Protein AF-A0AAV5ESF6-F1 (afdb_monomer_lite)

Structure (mmCIF, N/CA/C/O backbone):
data_AF-A0AAV5ESF6-F1
#
_entry.id   AF-A0AAV5ESF6-F1
#
loop_
_atom_site.group_PDB
_atom_site.id
_atom_site.type_symbol
_atom_site.label_atom_id
_atom_site.label_alt_id
_atom_site.label_comp_id
_atom_site.label_asym_id
_atom_site.label_entity_id
_atom_site.label_seq_id
_atom_site.pdbx_PDB_ins_code
_atom_site.Cartn_x
_atom_site.Cartn_y
_atom_site.Cartn_z
_atom_site.occupancy
_atom_site.B_iso_or_equiv
_atom_site.auth_seq_id
_atom_site.auth_comp_id
_atom_site.auth_asym_id
_atom_site.auth_atom_id
_atom_site.pdbx_PDB_model_num
ATOM 1 N N . MET A 1 1 ? -1.663 -29.206 -6.166 1.00 37.50 1 MET A N 1
ATOM 2 C CA . MET A 1 1 ? -1.465 -28.092 -5.214 1.00 37.50 1 MET A CA 1
ATOM 3 C C . MET A 1 1 ? -2.730 -27.251 -5.245 1.00 37.50 1 MET A C 1
ATOM 5 O O . MET A 1 1 ? -2.998 -26.616 -6.254 1.00 37.50 1 MET A O 1
ATOM 9 N N . THR A 1 2 ? -3.575 -27.359 -4.222 1.00 39.34 2 THR A N 1
ATOM 10 C CA . THR A 1 2 ? -4.910 -26.741 -4.220 1.00 39.34 2 THR A CA 1
ATOM 11 C C . THR A 1 2 ? -4.822 -25.402 -3.503 1.00 39.34 2 THR A C 1
ATOM 13 O O . THR A 1 2 ? -4.558 -25.364 -2.302 1.00 39.34 2 THR A O 1
ATOM 16 N N . ILE A 1 3 ? -5.004 -24.303 -4.236 1.00 45.78 3 ILE A N 1
ATOM 17 C CA . ILE A 1 3 ? -5.031 -22.955 -3.662 1.00 45.78 3 ILE A CA 1
ATOM 18 C C . ILE A 1 3 ? -6.318 -22.844 -2.838 1.00 45.78 3 ILE A C 1
ATOM 20 O O . ILE A 1 3 ? -7.421 -22.816 -3.382 1.00 45.78 3 ILE A O 1
ATOM 24 N N . ARG A 1 4 ? -6.192 -22.842 -1.506 1.00 52.59 4 ARG A N 1
ATOM 25 C CA . ARG A 1 4 ? -7.323 -22.590 -0.607 1.00 52.59 4 ARG A CA 1
ATOM 26 C C . ARG A 1 4 ? -7.610 -21.093 -0.665 1.00 52.59 4 ARG A C 1
ATOM 28 O O . ARG A 1 4 ? -6.815 -20.299 -0.175 1.00 52.59 4 ARG A O 1
ATOM 35 N N . SER A 1 5 ? -8.728 -20.713 -1.284 1.00 53.88 5 SER A N 1
ATOM 36 C CA . SER A 1 5 ? -9.251 -19.349 -1.181 1.00 53.88 5 SER A CA 1
ATOM 37 C C . SER A 1 5 ? -9.372 -18.986 0.300 1.00 53.88 5 SER A C 1
ATOM 39 O O . SER A 1 5 ? -9.896 -19.781 1.083 1.00 53.88 5 SER A O 1
ATOM 41 N N . ALA A 1 6 ? -8.910 -17.793 0.679 1.00 60.91 6 ALA A N 1
ATOM 42 C CA . ALA A 1 6 ? -8.931 -17.247 2.040 1.00 60.91 6 ALA A CA 1
ATOM 43 C C . ALA A 1 6 ? -10.343 -17.105 2.653 1.00 60.91 6 ALA A C 1
ATOM 45 O O . ALA A 1 6 ? -10.512 -16.483 3.696 1.00 60.91 6 ALA A O 1
ATOM 46 N N . ARG A 1 7 ? -11.378 -17.645 1.995 1.00 64.06 7 ARG A N 1
ATOM 47 C CA . ARG A 1 7 ? -12.778 -17.649 2.427 1.00 64.06 7 ARG A CA 1
ATOM 48 C C . ARG A 1 7 ? -13.351 -16.245 2.686 1.00 64.06 7 ARG A C 1
ATOM 50 O O . ARG A 1 7 ? -14.373 -16.127 3.348 1.00 64.06 7 ARG A O 1
ATOM 57 N N . GLY A 1 8 ? -12.717 -15.210 2.126 1.00 62.19 8 GLY A N 1
ATOM 58 C CA . GLY A 1 8 ? -13.105 -13.807 2.283 1.00 62.19 8 GLY A CA 1
ATOM 59 C C . GLY A 1 8 ? -12.533 -13.112 3.521 1.00 62.19 8 GLY A C 1
ATOM 60 O O . GLY A 1 8 ? -12.960 -12.004 3.822 1.00 62.19 8 GLY A O 1
ATOM 61 N N . ASP A 1 9 ? -11.589 -13.728 4.238 1.00 75.31 9 ASP A N 1
ATOM 62 C CA . ASP A 1 9 ? -10.937 -13.078 5.374 1.00 75.31 9 ASP A CA 1
ATOM 63 C C . ASP A 1 9 ? -9.974 -11.981 4.887 1.00 75.31 9 ASP A C 1
ATOM 65 O O . ASP A 1 9 ? -8.903 -12.254 4.333 1.00 75.31 9 ASP A O 1
ATOM 69 N N . SER A 1 10 ? -10.375 -10.726 5.100 1.00 68.69 10 SER A N 1
ATOM 70 C CA . SER A 1 10 ? -9.618 -9.525 4.738 1.00 68.69 10 SER A CA 1
ATOM 71 C C . SER A 1 10 ? -8.212 -9.500 5.339 1.00 68.69 10 SER A C 1
ATOM 73 O O . SER A 1 10 ? -7.296 -8.952 4.730 1.00 68.69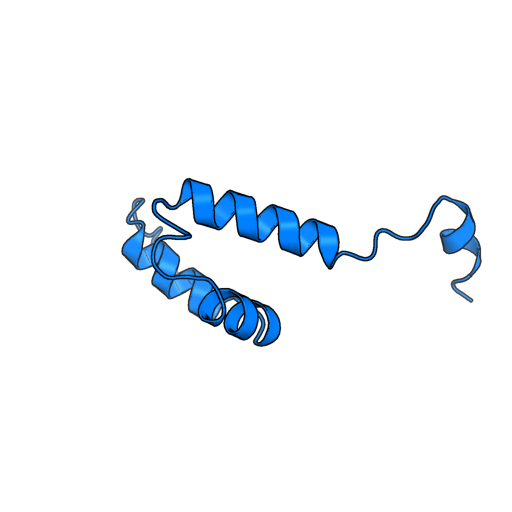 10 SER A O 1
ATOM 75 N N . TYR A 1 11 ? -8.014 -10.108 6.510 1.00 69.06 11 TYR A N 1
ATOM 76 C CA . TYR A 1 11 ? -6.714 -10.174 7.170 1.00 69.06 11 TYR A CA 1
ATOM 77 C C . TYR A 1 11 ? -5.778 -11.139 6.438 1.00 69.06 11 TYR A C 1
ATOM 79 O O . TYR A 1 11 ? -4.614 -10.831 6.178 1.00 69.06 11 TYR A O 1
ATOM 87 N N . VAL A 1 12 ? -6.297 -12.296 6.022 1.00 71.06 12 VAL A N 1
ATOM 88 C CA . VAL A 1 12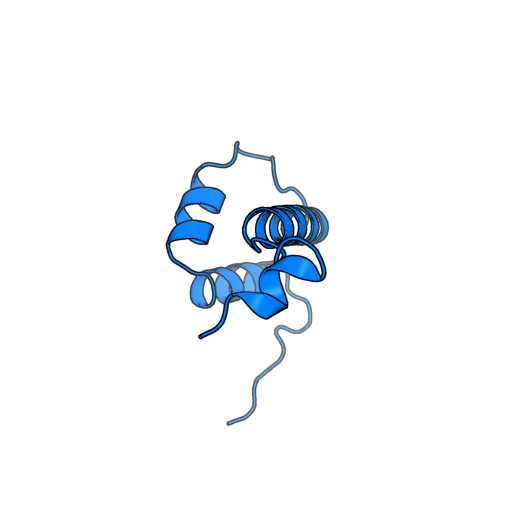 ? -5.542 -13.267 5.215 1.00 71.06 12 VAL A CA 1
ATOM 89 C C . VAL A 1 12 ? -5.222 -12.690 3.835 1.00 71.06 12 VAL A C 1
ATOM 91 O O . VAL A 1 12 ? -4.100 -12.843 3.350 1.00 71.06 12 VAL A O 1
ATOM 94 N N . MET A 1 13 ? -6.166 -11.973 3.219 1.00 72.44 13 MET A N 1
ATOM 95 C CA . MET A 1 13 ? -5.938 -11.294 1.941 1.00 72.44 13 MET A CA 1
ATOM 96 C C . MET A 1 13 ? -4.889 -10.176 2.049 1.00 72.44 13 MET A C 1
ATOM 98 O O . MET A 1 13 ? -4.044 -10.067 1.163 1.00 72.44 13 MET A O 1
ATOM 102 N N . ALA A 1 14 ? -4.870 -9.404 3.140 1.00 70.56 14 ALA A N 1
ATOM 103 C CA . ALA A 1 14 ? -3.854 -8.373 3.386 1.00 70.56 14 ALA A CA 1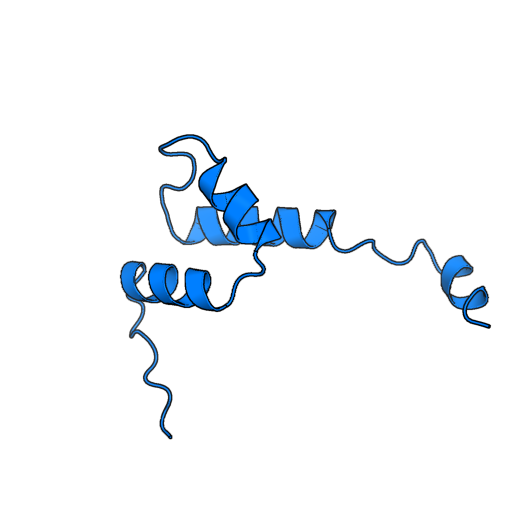
ATOM 104 C C . ALA A 1 14 ? -2.446 -8.957 3.606 1.00 70.56 14 ALA A C 1
ATOM 106 O O . ALA A 1 14 ? -1.448 -8.396 3.151 1.00 70.56 14 ALA A O 1
ATOM 107 N N . ASN A 1 15 ? -2.340 -10.122 4.241 1.00 72.38 15 ASN A N 1
ATOM 108 C CA . ASN A 1 15 ? -1.053 -10.809 4.370 1.00 72.38 15 ASN A CA 1
ATOM 109 C C . ASN A 1 15 ? -0.570 -11.372 3.028 1.00 72.38 15 ASN A C 1
ATOM 111 O O . ASN A 1 15 ? 0.615 -11.309 2.715 1.00 72.38 15 ASN A O 1
ATOM 115 N N . TYR A 1 16 ? -1.483 -11.892 2.207 1.00 74.38 16 TYR A N 1
ATOM 116 C CA . TYR A 1 16 ? -1.129 -12.439 0.900 1.00 74.38 16 TYR A CA 1
ATOM 117 C C . TYR A 1 16 ? -0.764 -11.353 -0.116 1.00 74.38 16 TYR A C 1
ATOM 119 O O . TYR A 1 16 ? 0.191 -11.519 -0.876 1.00 74.38 16 TYR A O 1
ATOM 127 N N . ILE A 1 17 ? -1.486 -10.226 -0.115 1.00 71.12 17 ILE A N 1
ATOM 128 C CA . ILE A 1 17 ? -1.201 -9.116 -1.032 1.00 71.12 17 ILE A CA 1
ATOM 129 C C . ILE A 1 17 ? 0.209 -8.589 -0.784 1.00 71.12 17 ILE A C 1
ATOM 131 O O . ILE A 1 17 ? 0.980 -8.439 -1.719 1.00 71.12 17 ILE A O 1
ATOM 135 N N . SER A 1 18 ? 0.600 -8.479 0.482 1.00 67.56 18 SER A N 1
ATOM 136 C CA . SER A 1 18 ? 1.951 -8.122 0.897 1.00 67.56 18 SER A CA 1
ATOM 137 C C . SER A 1 18 ? 3.030 -9.037 0.290 1.00 67.56 18 SER A C 1
ATOM 139 O O . SER A 1 18 ? 4.117 -8.584 -0.029 1.00 67.56 18 SER A O 1
ATOM 141 N N . ILE A 1 19 ? 2.757 -10.318 0.047 1.00 72.19 19 ILE A N 1
ATOM 142 C CA . ILE A 1 19 ? 3.737 -11.230 -0.573 1.00 72.19 19 ILE A CA 1
ATOM 143 C C . ILE A 1 19 ? 3.814 -11.037 -2.098 1.00 72.19 19 ILE A C 1
ATOM 145 O O . ILE A 1 19 ? 4.849 -11.291 -2.706 1.00 72.19 19 ILE A O 1
ATOM 149 N N . CYS A 1 20 ? 2.723 -10.592 -2.722 1.00 74.44 20 CYS A N 1
ATOM 150 C CA . CYS A 1 20 ? 2.609 -10.462 -4.177 1.00 74.44 20 CYS A CA 1
ATOM 151 C C . CYS A 1 20 ? 3.007 -9.079 -4.709 1.00 74.44 20 CYS A C 1
ATOM 153 O O . CYS A 1 20 ? 3.065 -8.891 -5.923 1.00 74.44 20 CYS A O 1
ATOM 155 N N . LEU A 1 21 ? 3.205 -8.100 -3.826 1.00 74.69 21 LEU A N 1
ATOM 156 C CA . LEU A 1 21 ? 3.458 -6.718 -4.208 1.00 74.69 21 LEU A CA 1
ATOM 157 C C . LEU A 1 21 ? 4.943 -6.456 -4.466 1.00 74.69 21 LEU A C 1
ATOM 159 O O . LEU A 1 21 ? 5.812 -6.886 -3.711 1.00 74.69 21 LEU A O 1
ATOM 163 N N . ASP A 1 22 ? 5.205 -5.686 -5.522 1.00 77.88 22 ASP A N 1
ATOM 164 C CA . ASP A 1 22 ? 6.527 -5.150 -5.831 1.00 77.88 22 ASP A CA 1
ATOM 165 C C . ASP A 1 22 ? 7.059 -4.301 -4.652 1.00 77.88 22 ASP A C 1
ATOM 167 O O . ASP A 1 22 ? 6.267 -3.595 -4.007 1.00 77.88 22 ASP A O 1
ATOM 171 N N . PRO A 1 23 ? 8.376 -4.320 -4.363 1.00 80.75 23 PRO A N 1
ATOM 172 C CA . PRO A 1 23 ? 8.982 -3.494 -3.319 1.00 80.75 23 PRO A CA 1
ATOM 173 C C . PRO A 1 23 ? 8.574 -2.012 -3.361 1.00 80.75 23 PRO A C 1
ATOM 175 O O . PRO A 1 23 ? 8.397 -1.396 -2.308 1.00 80.75 23 PRO A O 1
ATOM 178 N N . ALA A 1 24 ? 8.363 -1.436 -4.548 1.00 78.75 24 ALA A N 1
ATOM 179 C CA . ALA A 1 24 ? 7.913 -0.052 -4.699 1.00 78.75 24 ALA A CA 1
ATOM 180 C C . ALA A 1 24 ? 6.494 0.172 -4.149 1.00 78.75 24 ALA A C 1
ATOM 182 O O . ALA A 1 24 ? 6.225 1.189 -3.504 1.00 78.75 24 ALA A O 1
ATOM 183 N N . ILE A 1 25 ? 5.592 -0.792 -4.351 1.00 79.50 25 ILE A N 1
ATOM 184 C CA . ILE A 1 25 ? 4.218 -0.723 -3.837 1.00 79.50 25 ILE A CA 1
ATOM 185 C C . ILE A 1 25 ? 4.217 -0.915 -2.317 1.00 79.50 25 ILE A C 1
ATOM 187 O O . ILE A 1 25 ? 3.441 -0.272 -1.615 1.00 79.50 25 ILE A O 1
ATOM 191 N N . TRP A 1 26 ? 5.127 -1.732 -1.789 1.00 80.75 26 TRP A N 1
ATOM 192 C CA . TRP A 1 26 ? 5.334 -1.887 -0.348 1.00 80.75 26 TRP A CA 1
ATOM 193 C C . TRP A 1 26 ? 5.779 -0.594 0.337 1.00 80.75 26 TRP A C 1
ATOM 195 O O . TRP A 1 26 ? 5.210 -0.194 1.356 1.00 80.75 26 TRP A O 1
ATOM 205 N N . ILE A 1 27 ? 6.773 0.087 -0.238 1.00 84.50 27 ILE A N 1
ATOM 206 C CA . ILE A 1 27 ? 7.251 1.381 0.266 1.00 84.50 27 ILE A CA 1
ATOM 207 C C . ILE A 1 27 ? 6.107 2.394 0.249 1.00 84.50 27 ILE A C 1
ATOM 209 O O . ILE A 1 27 ? 5.856 3.053 1.257 1.00 84.50 27 ILE A O 1
ATOM 213 N N . TRP A 1 28 ? 5.352 2.462 -0.849 1.00 85.94 28 TRP A N 1
ATOM 214 C CA . TRP A 1 28 ? 4.166 3.310 -0.917 1.00 85.94 28 TRP A CA 1
ATOM 215 C C . TRP A 1 28 ? 3.148 2.971 0.184 1.00 85.94 28 TRP A C 1
ATOM 217 O O . TRP A 1 28 ? 2.713 3.868 0.907 1.00 85.94 28 TRP A O 1
ATOM 227 N N . LEU A 1 29 ? 2.805 1.694 0.358 1.00 83.38 29 LEU A N 1
ATOM 228 C CA . LEU A 1 29 ? 1.803 1.253 1.328 1.00 83.38 29 LEU A CA 1
ATOM 229 C C . LEU A 1 29 ? 2.195 1.643 2.761 1.00 83.38 29 LEU A C 1
ATOM 231 O O . LEU A 1 29 ? 1.360 2.129 3.519 1.00 83.38 29 LEU A O 1
ATOM 235 N N . THR A 1 30 ? 3.472 1.482 3.114 1.00 83.50 30 THR A N 1
ATOM 236 C CA . THR A 1 30 ? 4.006 1.867 4.436 1.00 83.50 30 THR A CA 1
ATOM 237 C C . THR A 1 30 ? 4.142 3.379 4.632 1.00 83.50 30 THR A C 1
ATOM 239 O O . THR A 1 30 ? 4.165 3.839 5.771 1.00 83.50 30 THR A O 1
ATOM 242 N N . SER A 1 31 ? 4.190 4.160 3.548 1.00 86.81 31 SER A N 1
ATOM 243 C CA . SER A 1 31 ? 4.229 5.630 3.595 1.00 86.81 31 SER A CA 1
ATOM 244 C C . SER A 1 31 ? 2.859 6.279 3.828 1.00 86.81 31 SER A C 1
ATOM 246 O O . SER A 1 31 ? 2.775 7.486 4.062 1.00 86.81 31 SER A O 1
ATOM 248 N N . LEU A 1 32 ? 1.776 5.499 3.760 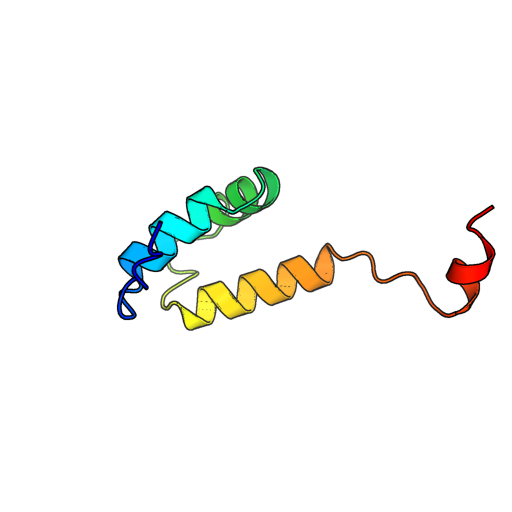1.00 85.06 32 LEU A N 1
ATOM 249 C CA . LEU A 1 32 ? 0.426 6.012 3.947 1.00 85.06 32 LEU A CA 1
ATOM 250 C C . LEU A 1 32 ? 0.164 6.433 5.407 1.00 85.06 32 LEU A C 1
ATOM 252 O O . LEU A 1 32 ? 0.603 5.756 6.340 1.00 85.06 32 LEU A O 1
ATOM 256 N N . PRO A 1 33 ? -0.626 7.500 5.637 1.00 86.25 33 PRO A N 1
ATOM 257 C CA . PRO A 1 33 ? -1.067 7.867 6.978 1.00 86.25 33 PRO A CA 1
ATOM 258 C C . PRO A 1 33 ? -1.828 6.725 7.664 1.00 86.25 33 PRO A C 1
ATOM 260 O O . PRO A 1 33 ? -2.586 5.992 7.014 1.00 86.25 33 PRO A O 1
ATOM 263 N N . LYS A 1 34 ? -1.685 6.611 8.992 1.00 78.00 34 LYS A N 1
ATOM 264 C CA . LYS A 1 34 ? -2.552 5.739 9.800 1.00 78.00 34 LYS A CA 1
ATOM 265 C C . LYS A 1 34 ? -4.019 6.091 9.535 1.00 78.00 34 LYS A C 1
ATOM 267 O O . LYS A 1 34 ? -4.350 7.260 9.385 1.00 78.00 34 LYS A O 1
ATOM 272 N N . GLU A 1 35 ? -4.863 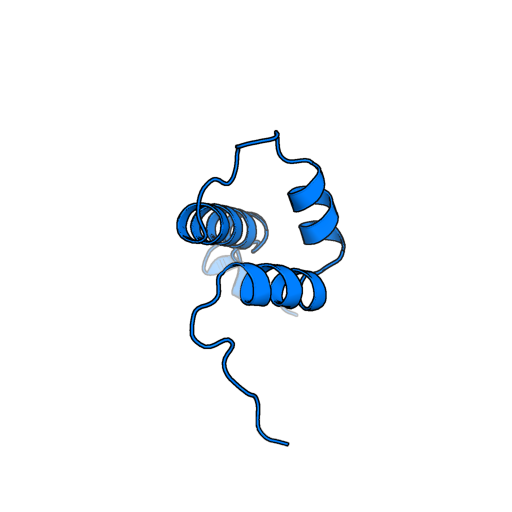5.063 9.451 1.00 78.19 35 GLU A N 1
ATOM 273 C CA . GLU A 1 35 ? -6.302 5.166 9.143 1.00 78.19 35 GLU A CA 1
ATOM 274 C C . GLU A 1 35 ? -6.658 5.610 7.714 1.00 78.19 35 GLU A C 1
ATOM 276 O O . GLU A 1 35 ? -7.828 5.780 7.389 1.00 78.19 35 GLU A O 1
ATOM 281 N N . SER A 1 36 ? -5.686 5.723 6.805 1.00 79.06 36 SER A N 1
ATOM 282 C CA . SER A 1 36 ? -5.976 5.993 5.386 1.00 79.06 36 SER A CA 1
ATOM 283 C C . SER A 1 36 ? -6.648 4.822 4.651 1.00 79.06 36 SER A C 1
ATOM 285 O O . SER A 1 36 ? -7.218 5.018 3.576 1.00 79.06 36 SER A O 1
ATOM 287 N N . ILE A 1 37 ? -6.571 3.613 5.214 1.00 82.62 37 ILE A N 1
ATOM 288 C CA . ILE A 1 37 ? -7.223 2.392 4.739 1.00 82.62 37 ILE A CA 1
ATOM 289 C C . ILE A 1 37 ? -8.021 1.832 5.916 1.00 82.62 37 ILE A C 1
ATOM 291 O O . ILE A 1 37 ? -7.444 1.285 6.855 1.00 82.62 37 ILE A O 1
ATOM 295 N N . THR A 1 38 ? -9.342 1.982 5.876 1.00 83.94 38 THR A N 1
ATOM 296 C CA . THR A 1 38 ? -10.253 1.489 6.924 1.00 83.94 38 THR A CA 1
ATOM 297 C C . THR A 1 38 ? -11.019 0.243 6.483 1.00 83.94 38 THR A C 1
ATOM 299 O O . THR A 1 38 ? -11.604 -0.455 7.311 1.00 83.94 38 THR A O 1
ATOM 302 N N . SER A 1 39 ? -10.980 -0.083 5.188 1.00 83.62 39 SER A N 1
ATOM 303 C CA . SER A 1 39 ? -11.607 -1.269 4.615 1.00 83.62 39 SER A CA 1
ATOM 304 C C . SER A 1 39 ? -10.785 -1.868 3.469 1.00 83.62 39 SER A C 1
ATOM 306 O O . SER A 1 39 ? -9.961 -1.200 2.839 1.00 83.62 39 SER A O 1
ATOM 308 N N . TRP A 1 40 ? -11.059 -3.135 3.139 1.00 79.69 40 TRP A N 1
ATOM 309 C CA . TRP A 1 40 ? -10.498 -3.782 1.945 1.00 79.69 40 TRP A CA 1
ATOM 310 C C . TRP A 1 40 ? -10.869 -3.037 0.651 1.00 79.69 40 TRP A C 1
ATOM 312 O O . TRP A 1 40 ? -10.077 -2.977 -0.286 1.00 79.69 40 TRP A O 1
ATOM 322 N N . GLY A 1 41 ? -12.057 -2.423 0.612 1.00 84.56 41 GLY A N 1
ATOM 323 C CA . GLY A 1 41 ? -12.504 -1.607 -0.516 1.00 84.56 41 GLY A CA 1
ATOM 324 C C . GLY A 1 41 ? -11.638 -0.364 -0.730 1.00 84.56 41 GLY A C 1
ATOM 325 O O . GLY A 1 41 ? -11.320 -0.037 -1.874 1.00 84.56 41 GLY A O 1
ATOM 326 N N . ASP A 1 42 ? -11.201 0.287 0.350 1.00 85.19 42 ASP A N 1
ATOM 327 C CA . ASP A 1 42 ? -10.333 1.469 0.273 1.00 85.19 42 ASP A CA 1
ATOM 328 C C . ASP A 1 42 ? -8.921 1.111 -0.185 1.00 85.19 42 ASP A C 1
ATOM 330 O O . ASP A 1 42 ? -8.347 1.825 -1.010 1.00 85.19 42 ASP A O 1
ATOM 334 N N . LEU A 1 43 ? -8.390 -0.025 0.287 1.00 84.25 43 LEU A N 1
ATOM 335 C CA . LEU A 1 43 ? -7.125 -0.569 -0.209 1.00 84.25 43 LEU A CA 1
ATOM 336 C C . LEU A 1 43 ? -7.214 -0.827 -1.715 1.00 84.25 43 LEU A C 1
ATOM 338 O O . LEU A 1 43 ? -6.374 -0.336 -2.465 1.00 84.25 43 LEU A O 1
ATOM 342 N N . ASN A 1 44 ? -8.250 -1.545 -2.163 1.00 85.06 44 ASN A N 1
ATOM 343 C CA . ASN A 1 44 ? -8.434 -1.874 -3.576 1.00 85.06 44 ASN A CA 1
ATOM 344 C C . ASN A 1 44 ? -8.519 -0.618 -4.449 1.00 85.06 44 ASN A C 1
ATOM 346 O O . ASN A 1 44 ? -7.875 -0.554 -5.494 1.00 85.06 44 ASN A O 1
ATOM 350 N N . ARG A 1 45 ? -9.278 0.399 -4.018 1.00 87.56 45 ARG A N 1
ATOM 351 C CA . ARG A 1 45 ? -9.418 1.655 -4.768 1.00 87.56 45 ARG A CA 1
ATOM 352 C C . ARG A 1 45 ? -8.072 2.363 -4.933 1.00 87.56 45 ARG A C 1
ATOM 354 O O . ARG A 1 45 ? -7.695 2.676 -6.058 1.00 87.56 45 ARG A O 1
ATOM 361 N N . LYS A 1 46 ? -7.326 2.551 -3.841 1.00 87.12 46 LYS A N 1
ATOM 362 C CA . LYS A 1 46 ? -6.009 3.214 -3.868 1.00 87.12 46 LYS A CA 1
ATOM 363 C C . LYS A 1 46 ? -4.989 2.450 -4.711 1.00 87.12 46 LYS A C 1
ATOM 365 O O . LYS A 1 46 ? -4.200 3.052 -5.432 1.00 87.12 46 LYS A O 1
ATOM 370 N N . LEU A 1 47 ? -5.015 1.121 -4.635 1.00 84.12 47 LEU A N 1
ATOM 371 C CA . LEU A 1 47 ? -4.108 0.261 -5.390 1.00 84.12 47 LEU A CA 1
ATOM 372 C C . LEU A 1 47 ? -4.389 0.362 -6.898 1.00 84.12 47 LEU A C 1
ATOM 374 O O . LEU A 1 47 ? -3.454 0.499 -7.683 1.00 84.12 47 LEU A O 1
ATOM 378 N N . ILE A 1 48 ? -5.665 0.398 -7.301 1.00 85.00 48 ILE A N 1
ATOM 379 C CA . ILE A 1 48 ? -6.069 0.645 -8.695 1.00 85.00 48 ILE A CA 1
ATOM 380 C C . ILE A 1 48 ? -5.620 2.033 -9.164 1.00 85.00 48 ILE A C 1
ATOM 382 O O . ILE A 1 48 ? -5.049 2.137 -10.247 1.00 85.00 48 ILE A O 1
ATOM 386 N N . GLU A 1 49 ? -5.839 3.084 -8.370 1.00 85.75 49 GLU A N 1
ATOM 387 C CA . GLU A 1 49 ? -5.427 4.457 -8.711 1.00 85.75 49 GLU A CA 1
ATOM 388 C C . GLU A 1 49 ? -3.918 4.551 -8.970 1.00 85.75 49 GLU A C 1
ATOM 390 O O . GLU A 1 49 ? -3.479 5.159 -9.945 1.00 85.75 49 GLU A O 1
ATOM 395 N N . ILE A 1 50 ? -3.108 3.893 -8.142 1.00 83.38 50 ILE A N 1
ATOM 396 C CA . ILE A 1 50 ? -1.648 3.911 -8.285 1.00 83.38 50 ILE A CA 1
ATOM 397 C C . ILE A 1 50 ? -1.185 3.050 -9.433 1.00 83.38 50 ILE A C 1
ATOM 399 O O . ILE A 1 50 ? -0.282 3.449 -10.164 1.00 83.38 50 ILE A O 1
ATOM 403 N N . PHE A 1 51 ? -1.808 1.894 -9.634 1.00 79.56 51 PHE A N 1
ATOM 404 C CA . PHE A 1 51 ? -1.511 1.075 -10.795 1.00 79.56 51 PHE A CA 1
ATOM 405 C C . PHE A 1 51 ? -1.841 1.827 -12.088 1.00 79.56 51 PHE A C 1
ATOM 407 O O . PHE A 1 51 ? -1.057 1.794 -13.027 1.00 79.56 51 PHE A O 1
ATOM 414 N N . GLN A 1 52 ? -2.942 2.581 -12.126 1.00 81.69 52 GLN A N 1
ATOM 415 C CA . GLN A 1 52 ? -3.285 3.451 -13.254 1.00 81.69 52 GLN A CA 1
ATOM 416 C C . GLN A 1 52 ? -2.297 4.608 -13.436 1.00 81.69 52 GLN A C 1
ATOM 418 O O . GLN A 1 52 ? -1.975 4.940 -14.572 1.00 81.69 52 GLN A O 1
ATOM 423 N N . ALA A 1 53 ? -1.806 5.206 -12.349 1.00 77.81 53 ALA A N 1
ATOM 424 C CA . ALA A 1 53 ? -0.823 6.288 -12.409 1.00 77.81 53 ALA A CA 1
ATOM 425 C C . ALA A 1 53 ? 0.582 5.808 -12.821 1.00 77.81 53 ALA A C 1
ATOM 427 O O . ALA A 1 53 ? 1.317 6.539 -13.479 1.00 77.81 53 ALA A O 1
ATOM 428 N N . THR A 1 54 ? 0.961 4.587 -12.432 1.00 73.00 54 THR A N 1
ATOM 429 C CA . THR A 1 54 ? 2.272 3.978 -12.732 1.00 73.00 54 THR A CA 1
ATOM 430 C C . THR A 1 54 ? 2.290 3.217 -14.051 1.00 73.00 54 THR A C 1
ATOM 432 O O . THR A 1 54 ? 3.339 3.128 -14.690 1.00 73.00 54 THR A O 1
ATOM 435 N N . CYS A 1 55 ? 1.140 2.715 -14.507 1.00 69.19 55 CYS A N 1
ATOM 436 C CA . CYS A 1 55 ? 0.957 2.306 -15.889 1.00 69.19 55 CYS A CA 1
ATOM 437 C C . CYS A 1 55 ? 1.073 3.551 -16.756 1.00 69.19 55 CYS A C 1
ATOM 439 O O . CYS A 1 55 ? 0.092 4.251 -17.003 1.00 69.19 55 CYS A O 1
ATOM 441 N N . ASN A 1 56 ? 2.290 3.810 -17.226 1.00 61.09 56 ASN A N 1
ATOM 442 C CA . ASN A 1 56 ? 2.562 4.767 -18.278 1.00 61.09 56 ASN A CA 1
ATOM 443 C C . ASN A 1 56 ? 1.774 4.298 -19.507 1.00 61.09 56 ASN A C 1
ATOM 445 O O . ASN A 1 56 ? 2.226 3.446 -20.271 1.00 61.09 56 ASN A O 1
ATOM 449 N N . ARG A 1 57 ? 0.521 4.746 -19.618 1.00 58.56 57 ARG A N 1
ATOM 450 C CA . ARG A 1 57 ? -0.370 4.407 -20.721 1.00 58.56 57 ARG A CA 1
ATOM 451 C C . ARG A 1 57 ? 0.394 4.806 -21.983 1.00 58.56 57 ARG A C 1
ATOM 453 O O . ARG A 1 57 ? 0.741 5.984 -22.065 1.00 58.56 57 ARG A O 1
ATOM 460 N N . PRO A 1 58 ? 0.711 3.884 -22.916 1.00 55.69 58 PRO A N 1
ATOM 461 C CA . PRO A 1 58 ? 1.411 4.266 -24.135 1.00 55.69 58 PRO A CA 1
ATOM 462 C C . PRO A 1 58 ? 0.625 5.414 -24.767 1.00 55.69 58 PRO A C 1
ATOM 464 O O . PRO A 1 58 ? -0.598 5.331 -24.948 1.00 55.69 58 PRO A O 1
ATOM 467 N N . GLY A 1 59 ? 1.308 6.541 -24.926 1.00 54.09 59 GLY A N 1
ATOM 468 C CA . GLY A 1 59 ? 0.715 7.820 -25.231 1.00 54.09 59 GLY A CA 1
ATOM 469 C C . GLY A 1 59 ? 0.211 7.802 -26.657 1.00 54.09 59 GLY A C 1
ATOM 470 O O . GLY A 1 59 ? 0.972 8.004 -27.592 1.00 54.09 59 GLY A O 1
ATOM 471 N N . ASN A 1 60 ? -1.100 7.634 -26.822 1.00 57.91 60 ASN A N 1
ATOM 472 C CA . ASN A 1 60 ? -1.783 7.796 -28.104 1.00 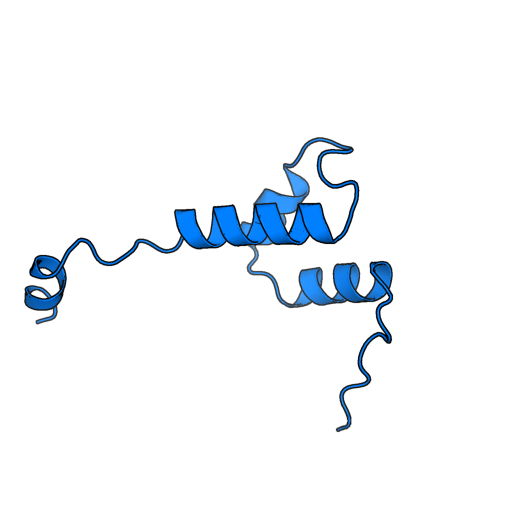57.91 60 ASN A CA 1
ATOM 473 C C . ASN A 1 60 ? -1.283 6.820 -29.205 1.00 57.91 60 ASN A C 1
ATOM 475 O O . ASN A 1 60 ? -0.251 6.162 -29.113 1.00 57.91 60 ASN A O 1
ATOM 479 N N . HIS A 1 61 ? -2.035 6.707 -30.297 1.00 57.50 61 HIS A N 1
ATOM 480 C CA . HIS A 1 61 ? -1.724 5.842 -31.441 1.00 57.50 61 HIS A CA 1
ATOM 481 C C . HIS A 1 61 ? -0.338 6.128 -32.071 1.00 57.50 61 HIS A C 1
ATOM 483 O O . HIS A 1 61 ? 0.202 5.301 -32.802 1.00 57.50 61 HIS A O 1
ATOM 489 N N . PHE A 1 62 ? 0.262 7.285 -31.773 1.00 56.28 62 PHE A N 1
ATOM 490 C CA . PHE A 1 62 ? 1.579 7.681 -32.266 1.00 56.28 62 PHE A CA 1
ATOM 491 C C . PHE A 1 62 ? 2.742 6.927 -31.597 1.00 56.28 62 PHE A C 1
ATOM 493 O O . PHE A 1 62 ? 3.727 6.647 -32.281 1.00 56.28 62 PHE A O 1
ATOM 500 N N . ASP A 1 63 ? 2.638 6.510 -30.331 1.00 57.00 63 ASP A N 1
ATOM 501 C CA . ASP A 1 63 ? 3.735 5.791 -29.655 1.00 57.00 63 ASP A CA 1
ATOM 502 C C . ASP A 1 63 ? 3.937 4.357 -30.179 1.00 57.00 63 ASP A C 1
ATOM 504 O O . ASP A 1 63 ? 5.049 3.828 -30.129 1.00 57.00 63 ASP A O 1
ATOM 508 N N . LEU A 1 64 ? 2.909 3.753 -30.793 1.00 56.84 64 LEU A N 1
ATOM 509 C CA . LEU A 1 64 ? 3.011 2.445 -31.461 1.00 56.84 64 LEU A CA 1
ATOM 510 C C . LEU A 1 64 ? 3.965 2.461 -32.667 1.00 56.84 64 LEU A C 1
ATOM 512 O O . LEU A 1 64 ? 4.458 1.413 -33.073 1.00 56.84 64 LEU A O 1
ATOM 516 N N . THR A 1 65 ? 4.254 3.638 -33.230 1.00 57.59 65 THR A N 1
ATOM 517 C CA . THR A 1 65 ? 5.146 3.773 -34.395 1.00 57.59 65 THR A CA 1
ATOM 518 C C . THR A 1 65 ? 6.631 3.890 -34.036 1.00 57.59 65 THR A C 1
ATOM 520 O O . THR A 1 65 ? 7.469 3.935 -34.934 1.00 57.59 65 THR A O 1
ATOM 523 N N . ARG A 1 66 ? 6.986 3.925 -32.740 1.00 55.81 66 ARG A N 1
ATOM 524 C CA . ARG A 1 66 ? 8.379 4.096 -32.273 1.00 55.81 66 ARG A CA 1
ATOM 525 C C . ARG A 1 66 ? 9.036 2.829 -31.723 1.00 55.81 66 ARG A C 1
ATOM 527 O O . ARG A 1 66 ? 10.181 2.907 -31.287 1.00 55.81 66 ARG A O 1
ATOM 534 N N . ILE A 1 67 ? 8.367 1.678 -31.770 1.00 55.06 67 ILE A N 1
ATOM 535 C CA . ILE A 1 67 ? 9.022 0.390 -31.511 1.00 55.06 67 ILE A CA 1
ATOM 536 C C . ILE A 1 67 ? 9.731 -0.012 -32.809 1.00 55.06 67 ILE A C 1
ATOM 538 O O . ILE A 1 67 ? 9.079 -0.388 -33.782 1.00 55.06 67 ILE A O 1
ATOM 542 N N . LYS A 1 68 ? 11.053 0.155 -32.835 1.00 46.34 68 LYS A N 1
ATOM 543 C CA . LYS A 1 68 ? 11.938 -0.207 -33.944 1.00 46.34 68 LYS A CA 1
ATOM 544 C C . LYS A 1 68 ? 12.935 -1.253 -33.476 1.00 46.34 68 LYS A C 1
ATOM 546 O O . LYS A 1 68 ? 13.376 -1.130 -32.311 1.00 46.34 68 LYS A O 1
#

Sequence (68 aa):
MTIRSARGDSYVMANYISICLDPAIWIWLTSLPKESITSWGDLNRKLIEIFQATCNRPGNHFDLTRIK

pLDDT: mean 71.64, std 12.96, range [37.5, 87.56]

Secondary structure (DSSP, 8-state):
------TT-HHHHHHHHHHHS-HHHHHHHHHSPTTS--SHHHHHHHHHHHHHHHS----HHHHGGG--

Foldseek 3Di:
DDPPDPPPPPVVVVVVVVVVDDPVVVVVVVPDDPPCDPDPVSVVVVVVVVVVVPPPPQPPPVSVVPPD

Organism: NCBI:txid191504

Radius of gyration: 16.42 Å; chains: 1; bounding box: 25×36×44 Å